Protein AF-A0A0P1AUN7-F1 (afdb_monomer_lite)

Organism: Plasmopara halstedii (NCBI:txid4781)

Secondary structure (DSSP, 8-state):
---TT-----EEEEETT-EEEEE-SS-SSEEEEEPPTTEEEEE-SSTTT--SHHHH--EEGGG------EE--SGGG-EE-------HHHHHHHHHHHHHHHTSS---

Sequence (108 aa):
MSDPRRTVCKRIIAQEGDTVCVRTQLSSGVEFHKIPKGHVWLEGDNKYDSHDSRFYGPVPYALLQGRVLMRIWPINQLKWVEKEVAPQAFREIAARLLRLIGARTNAG

InterPro domains:
  IPR000223 Peptidase S26A, signal peptidase I [PR00727] (8-20)
  IPR000223 Peptidase S26A, signal peptidase I [PR00727] (35-54)
  IPR019533 Peptidase S26 [PF10502] (31-73)
  IPR019533 Peptidase S26 [cd06530] (3-68)
  IPR036286 LexA/Signal peptidase-like superfamily [SSF51306] (3-81)
  IPR052064 Mito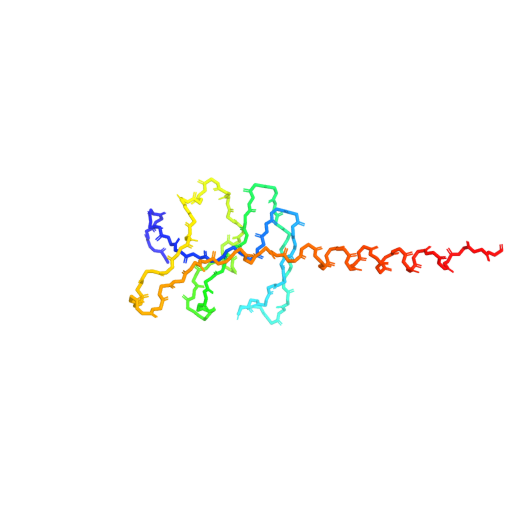chondrial Inner Membrane Protease Subunit 1 [PTHR12383] (2-85)

Radius of gyration: 18.59 Å; chains: 1; bounding box: 36×57×49 Å

pLDDT: mean 80.62, std 16.67, range [41.84, 97.75]

Structure (mmCIF, N/CA/C/O backbone):
data_AF-A0A0P1AUN7-F1
#
_entry.id   AF-A0A0P1AUN7-F1
#
loop_
_atom_site.group_PDB
_atom_site.id
_atom_site.type_symbol
_atom_site.label_atom_id
_atom_site.label_alt_id
_atom_site.label_comp_id
_atom_site.label_asym_id
_atom_site.label_entity_id
_atom_site.label_seq_id
_atom_site.pdbx_PDB_ins_code
_atom_site.Cartn_x
_atom_site.Cartn_y
_atom_site.Cartn_z
_atom_site.occupancy
_atom_site.B_iso_or_equiv
_atom_site.auth_seq_id
_atom_site.auth_comp_id
_atom_site.auth_asym_id
_atom_site.auth_atom_id
_atom_site.pdbx_PDB_model_num
ATOM 1 N N . MET A 1 1 ? 0.339 -17.958 -2.777 1.00 54.44 1 MET A N 1
ATOM 2 C CA . MET A 1 1 ? -1.019 -17.514 -2.387 1.00 54.44 1 MET A CA 1
ATOM 3 C C . MET A 1 1 ? -2.013 -18.376 -3.151 1.00 54.44 1 MET A C 1
ATOM 5 O O . MET A 1 1 ? -1.926 -18.397 -4.367 1.00 54.44 1 MET A O 1
ATOM 9 N N . SER A 1 2 ? -2.842 -19.172 -2.470 1.00 70.56 2 SER A N 1
ATOM 10 C CA . SER A 1 2 ? -3.634 -20.257 -3.085 1.00 70.56 2 SER A CA 1
ATOM 11 C C . SER A 1 2 ? -5.142 -19.978 -3.202 1.00 70.56 2 SER A C 1
ATOM 13 O O . SER A 1 2 ? -5.814 -20.704 -3.924 1.00 70.56 2 SER A O 1
ATOM 15 N N . ASP A 1 3 ? -5.672 -18.926 -2.558 1.00 84.06 3 ASP A N 1
ATOM 16 C CA . ASP A 1 3 ? -7.082 -18.513 -2.687 1.00 84.06 3 ASP A CA 1
ATOM 17 C C . ASP A 1 3 ? -7.194 -17.036 -3.115 1.00 84.06 3 ASP A C 1
ATOM 19 O O . ASP A 1 3 ? -6.830 -16.149 -2.332 1.00 84.06 3 ASP A O 1
ATOM 23 N N . PRO A 1 4 ? -7.700 -16.746 -4.329 1.00 82.56 4 PRO A N 1
ATOM 24 C CA . PRO A 1 4 ? -7.850 -15.382 -4.837 1.00 82.56 4 PRO A CA 1
ATOM 25 C C . PRO A 1 4 ? -8.983 -14.590 -4.167 1.00 82.56 4 PRO A C 1
ATOM 27 O O . PRO A 1 4 ? -9.065 -13.380 -4.355 1.00 82.56 4 PRO A O 1
ATOM 30 N N . ARG A 1 5 ? -9.863 -15.234 -3.388 1.00 88.19 5 ARG A N 1
ATOM 31 C CA . ARG A 1 5 ? -10.992 -14.566 -2.713 1.00 88.19 5 ARG A CA 1
ATOM 32 C C . ARG A 1 5 ? -10.641 -14.052 -1.321 1.00 88.19 5 ARG A C 1
ATOM 34 O O . ARG A 1 5 ? -11.473 -13.429 -0.665 1.00 88.19 5 ARG A O 1
ATOM 41 N N . ARG A 1 6 ? -9.426 -14.322 -0.842 1.00 88.75 6 ARG A N 1
ATOM 42 C CA . ARG A 1 6 ? -8.990 -13.906 0.489 1.00 88.75 6 ARG A CA 1
ATOM 43 C C . ARG A 1 6 ? -8.694 -12.407 0.523 1.00 88.75 6 ARG A C 1
ATOM 45 O O . ARG A 1 6 ? -7.853 -11.916 -0.223 1.00 88.75 6 ARG A O 1
ATOM 52 N N . THR A 1 7 ? -9.301 -11.706 1.476 1.00 90.81 7 THR A N 1
ATOM 53 C CA . THR A 1 7 ? -8.949 -10.316 1.783 1.00 90.81 7 THR A CA 1
ATOM 54 C C . THR A 1 7 ? -7.629 -10.247 2.548 1.00 90.81 7 THR A C 1
ATOM 56 O O . THR A 1 7 ? -7.379 -11.021 3.476 1.00 90.81 7 THR A O 1
ATOM 59 N N . VAL A 1 8 ? -6.787 -9.283 2.181 1.00 92.44 8 VAL A N 1
ATOM 60 C CA . VAL A 1 8 ? -5.539 -8.958 2.878 1.00 92.44 8 VAL A CA 1
ATOM 61 C C . 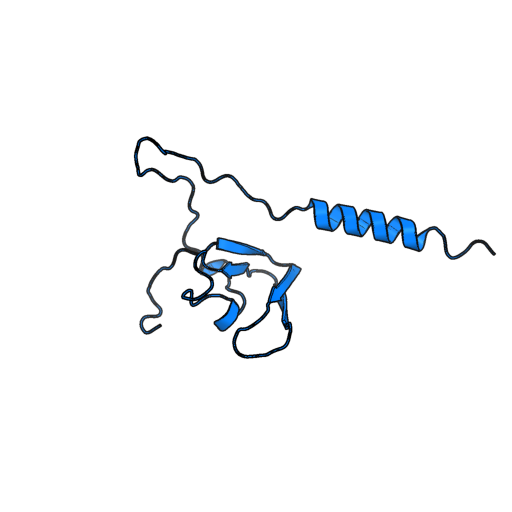VAL A 1 8 ? -5.549 -7.497 3.316 1.00 92.44 8 VAL A C 1
ATOM 63 O O . VAL A 1 8 ? -6.136 -6.646 2.653 1.00 92.44 8 VAL A O 1
ATOM 66 N N . CYS A 1 9 ? -4.875 -7.194 4.425 1.00 92.50 9 CYS A N 1
ATOM 67 C CA . CYS A 1 9 ? -4.645 -5.822 4.867 1.00 92.50 9 CYS A CA 1
ATOM 68 C C . CYS A 1 9 ? -3.199 -5.434 4.545 1.00 92.50 9 CYS A C 1
ATOM 70 O O . CYS A 1 9 ? -2.266 -6.108 4.985 1.00 92.50 9 CYS A O 1
ATOM 72 N N . LYS A 1 10 ? -3.016 -4.370 3.760 1.00 93.44 10 LYS A N 1
ATOM 73 C CA . LYS A 1 10 ? -1.714 -3.833 3.335 1.00 93.44 10 LYS A CA 1
ATOM 74 C C . LYS A 1 10 ? -1.747 -2.306 3.408 1.00 93.44 10 LYS A C 1
ATOM 76 O O . LYS A 1 10 ? -2.824 -1.708 3.435 1.00 93.44 10 LYS A O 1
ATOM 81 N N . ARG A 1 11 ? -0.577 -1.672 3.427 1.00 92.69 11 ARG A N 1
ATOM 82 C CA . ARG A 1 11 ? -0.433 -0.214 3.440 1.00 92.69 11 ARG A CA 1
ATOM 83 C C . ARG A 1 11 ? -0.349 0.316 2.015 1.00 92.69 11 ARG A C 1
ATOM 85 O O . ARG A 1 11 ? 0.407 -0.223 1.214 1.00 92.69 11 ARG A O 1
ATOM 92 N N . ILE A 1 12 ? -1.087 1.384 1.713 1.00 92.94 12 ILE A N 1
ATOM 93 C CA . ILE A 1 12 ? -0.897 2.145 0.471 1.00 92.94 12 ILE A CA 1
ATOM 94 C C . ILE A 1 12 ? 0.396 2.946 0.603 1.00 92.94 12 ILE A C 1
ATOM 96 O O . ILE A 1 12 ? 0.509 3.778 1.498 1.00 92.94 12 ILE A O 1
ATOM 100 N N . ILE A 1 13 ? 1.349 2.684 -0.285 1.00 93.06 13 ILE A N 1
ATOM 101 C CA . ILE A 1 13 ? 2.645 3.372 -0.340 1.00 93.06 13 ILE A CA 1
ATOM 102 C C . ILE A 1 13 ? 2.633 4.474 -1.400 1.00 93.06 13 ILE A C 1
ATOM 104 O O . ILE A 1 13 ? 3.231 5.526 -1.197 1.00 93.06 13 ILE A O 1
ATOM 108 N N . ALA A 1 14 ? 1.941 4.245 -2.518 1.00 93.88 14 ALA A N 1
ATOM 109 C CA . ALA A 1 14 ? 1.852 5.191 -3.625 1.00 93.88 14 ALA A CA 1
ATOM 110 C C . ALA A 1 14 ? 0.516 5.076 -4.363 1.00 93.88 14 ALA A C 1
ATOM 112 O O . ALA A 1 14 ? -0.147 4.033 -4.322 1.00 93.88 14 ALA A O 1
ATOM 113 N N . GLN A 1 15 ? 0.130 6.155 -5.036 1.00 95.31 15 GLN A N 1
ATOM 114 C CA . GLN A 1 15 ? -1.131 6.283 -5.763 1.00 95.31 15 GLN A CA 1
ATOM 115 C C . GLN A 1 15 ? -0.879 6.668 -7.219 1.00 95.31 15 GLN A C 1
ATOM 117 O O . GLN A 1 15 ? 0.258 6.878 -7.636 1.00 95.31 15 GLN A O 1
ATOM 122 N N . GLU A 1 16 ? -1.947 6.731 -8.011 1.00 95.25 16 GLU A N 1
ATOM 123 C CA . GLU A 1 16 ? -1.880 7.121 -9.418 1.00 95.25 16 GLU A CA 1
ATOM 124 C C . GLU A 1 16 ? -0.975 8.336 -9.690 1.00 95.25 16 GLU A C 1
ATOM 126 O O . GLU A 1 16 ? -1.043 9.375 -9.034 1.00 95.25 16 GLU A O 1
ATOM 131 N N . GLY A 1 17 ? -0.113 8.202 -10.698 1.00 92.50 17 GLY A N 1
ATOM 132 C CA . GLY A 1 17 ? 0.834 9.242 -11.096 1.00 92.50 17 GLY A CA 1
ATOM 133 C C . GLY A 1 17 ? 2.120 9.298 -10.269 1.00 92.50 17 GLY A C 1
ATOM 134 O O . GLY A 1 17 ? 3.083 9.911 -10.733 1.00 92.50 17 GLY A O 1
ATOM 135 N N . ASP A 1 18 ? 2.181 8.640 -9.112 1.00 93.44 18 ASP A N 1
ATOM 136 C CA . ASP A 1 18 ? 3.427 8.490 -8.364 1.00 93.44 18 ASP A CA 1
ATOM 137 C C . ASP A 1 18 ? 4.367 7.483 -9.047 1.00 93.44 18 ASP A C 1
ATOM 139 O O . ASP A 1 18 ? 3.989 6.721 -9.944 1.00 93.44 18 ASP A O 1
ATOM 143 N N . THR A 1 19 ? 5.631 7.481 -8.623 1.00 92.75 19 THR A N 1
ATOM 144 C CA . THR A 1 19 ? 6.626 6.480 -9.021 1.00 92.75 19 THR A CA 1
ATOM 145 C C . THR A 1 19 ? 7.269 5.901 -7.775 1.00 92.75 19 THR A C 1
ATOM 147 O O . THR A 1 19 ? 7.774 6.646 -6.937 1.00 92.75 19 THR A O 1
ATOM 150 N N . VAL A 1 20 ? 7.255 4.576 -7.657 1.00 91.69 20 VAL A N 1
ATOM 151 C CA . VAL A 1 20 ? 7.911 3.857 -6.563 1.00 91.69 20 VAL A CA 1
ATOM 152 C C . V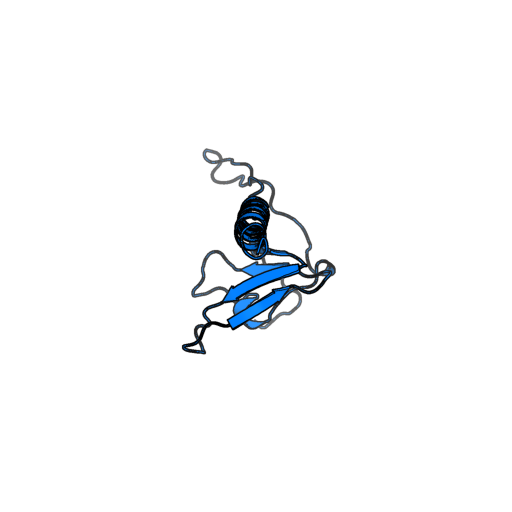AL A 1 20 ? 9.226 3.268 -7.033 1.00 91.69 20 VAL A C 1
ATOM 154 O O . VAL A 1 20 ? 9.342 2.782 -8.155 1.00 91.69 20 VAL A O 1
ATOM 157 N N . CYS A 1 21 ? 10.213 3.327 -6.151 1.00 90.62 21 CYS A N 1
ATOM 158 C CA . CYS A 1 21 ? 11.521 2.721 -6.320 1.00 90.62 21 CYS A CA 1
ATOM 159 C C . CYS A 1 21 ? 11.545 1.434 -5.494 1.00 90.62 21 CYS A C 1
ATOM 161 O O . CYS A 1 21 ? 11.383 1.477 -4.273 1.00 90.62 21 CYS A O 1
ATOM 163 N N . VAL A 1 22 ? 11.711 0.296 -6.158 1.00 86.81 22 VAL A N 1
ATOM 164 C CA . VAL A 1 22 ? 11.648 -1.032 -5.556 1.00 86.81 22 VAL A CA 1
ATOM 165 C C . VAL A 1 22 ? 12.992 -1.708 -5.746 1.00 86.81 22 VAL A C 1
ATOM 167 O O . VAL A 1 22 ? 13.489 -1.861 -6.857 1.00 86.81 22 VAL A O 1
ATOM 170 N N . ARG A 1 23 ? 13.585 -2.151 -4.641 1.00 78.69 23 ARG A N 1
ATOM 171 C CA . ARG A 1 23 ? 14.698 -3.097 -4.680 1.00 78.69 23 ARG A CA 1
ATOM 172 C C . ARG A 1 23 ? 14.096 -4.485 -4.532 1.00 78.69 23 ARG A C 1
ATOM 174 O O . ARG A 1 23 ? 13.664 -4.844 -3.434 1.00 78.69 23 ARG A O 1
ATOM 181 N N . THR A 1 24 ? 13.979 -5.217 -5.633 1.00 66.19 24 THR A N 1
ATOM 182 C CA . THR A 1 24 ? 13.431 -6.574 -5.574 1.00 66.19 24 THR A CA 1
ATOM 183 C C . THR A 1 24 ? 14.450 -7.496 -4.895 1.00 66.19 24 THR A C 1
ATOM 185 O O . THR A 1 24 ? 15.647 -7.219 -4.885 1.00 66.19 24 THR A O 1
ATOM 188 N N . GLN A 1 25 ? 13.987 -8.584 -4.280 1.00 65.38 25 GLN A N 1
ATOM 189 C CA . GLN A 1 25 ? 14.901 -9.604 -3.748 1.00 65.38 25 GLN A CA 1
ATOM 190 C C . GLN A 1 25 ? 15.440 -10.533 -4.849 1.00 65.38 25 GLN A C 1
ATOM 192 O O . GLN A 1 25 ? 16.376 -11.285 -4.597 1.00 65.38 25 GLN A O 1
ATOM 197 N N . LEU A 1 26 ? 14.846 -10.497 -6.049 1.00 63.50 26 LEU A N 1
ATOM 198 C CA . LEU A 1 26 ? 15.204 -11.361 -7.177 1.00 63.50 26 LEU A CA 1
ATOM 199 C C . LEU A 1 26 ? 16.239 -10.725 -8.113 1.00 63.50 26 LEU A C 1
ATOM 201 O O . LEU A 1 26 ? 16.996 -11.445 -8.759 1.00 63.50 26 LEU A O 1
ATOM 205 N N . SER A 1 27 ? 16.278 -9.397 -8.198 1.00 62.19 27 SER A N 1
ATOM 206 C CA . SER A 1 27 ? 17.219 -8.643 -9.018 1.00 62.19 27 SER A CA 1
ATOM 207 C C . SER A 1 27 ? 18.149 -7.834 -8.113 1.00 62.19 27 SER A C 1
ATOM 209 O O . SER A 1 27 ? 17.724 -7.172 -7.172 1.00 62.19 27 SER A O 1
ATOM 211 N N . SER A 1 28 ? 19.454 -7.855 -8.393 1.00 68.12 28 SER A N 1
ATOM 212 C CA . SER A 1 28 ? 20.432 -6.985 -7.716 1.00 68.12 28 SER A CA 1
ATOM 213 C C . SER A 1 28 ? 20.241 -5.494 -8.056 1.00 68.12 28 SER A C 1
ATOM 215 O O . SER A 1 28 ? 20.911 -4.632 -7.480 1.00 68.12 28 SER A O 1
ATOM 217 N N . GLY A 1 29 ? 19.325 -5.190 -8.981 1.00 76.25 29 GLY A N 1
ATOM 218 C CA . GLY A 1 29 ? 18.995 -3.858 -9.462 1.00 76.25 29 GLY A CA 1
ATOM 219 C C . GLY A 1 29 ? 17.877 -3.158 -8.687 1.00 76.25 29 GLY A C 1
ATOM 220 O O . GLY A 1 29 ? 17.235 -3.700 -7.789 1.00 76.25 29 GLY A O 1
ATOM 221 N N . VAL A 1 30 ? 17.673 -1.896 -9.052 1.00 82.50 30 VAL A N 1
ATOM 222 C CA . VAL A 1 30 ? 16.560 -1.065 -8.596 1.00 82.50 30 VAL A CA 1
ATOM 223 C C . VAL A 1 30 ? 15.573 -0.938 -9.749 1.00 82.50 30 VAL A C 1
ATOM 225 O O . VAL A 1 30 ? 15.963 -0.564 -10.853 1.00 82.50 30 VAL A O 1
ATOM 228 N N . GLU A 1 31 ? 14.305 -1.224 -9.485 1.00 86.44 31 GLU A N 1
ATOM 229 C CA . GLU A 1 31 ? 13.212 -1.111 -10.445 1.00 86.44 31 GLU A CA 1
ATOM 230 C C . GLU A 1 31 ? 12.318 0.075 -10.086 1.00 86.44 31 GLU A C 1
ATOM 232 O O . GLU A 1 31 ? 12.066 0.363 -8.915 1.00 86.44 31 GLU A O 1
ATOM 237 N N . PHE A 1 32 ? 11.838 0.787 -11.103 1.00 90.69 32 PHE A N 1
ATOM 238 C CA . PHE A 1 32 ? 10.940 1.923 -10.929 1.00 90.69 32 PHE A CA 1
ATOM 239 C C . PHE A 1 32 ? 9.574 1.593 -11.521 1.00 90.69 32 PHE A C 1
ATOM 241 O O . PHE A 1 32 ? 9.467 1.308 -12.713 1.00 90.69 32 PHE A O 1
ATOM 248 N N . HIS A 1 33 ? 8.520 1.689 -10.710 1.00 92.19 33 HIS A N 1
ATOM 249 C CA . HIS A 1 33 ? 7.147 1.490 -11.170 1.00 92.19 33 HIS A CA 1
ATOM 250 C C . HIS A 1 33 ? 6.371 2.797 -11.105 1.00 92.19 33 HIS A C 1
ATOM 252 O O . HIS A 1 33 ? 6.155 3.357 -10.030 1.00 92.19 33 HIS A O 1
ATOM 258 N N . LYS A 1 34 ? 5.904 3.263 -12.264 1.00 95.19 34 LYS A N 1
ATOM 259 C CA . LYS A 1 34 ? 4.925 4.347 -12.345 1.00 95.19 34 LYS A CA 1
ATOM 260 C C . LYS A 1 34 ? 3.531 3.786 -12.092 1.00 95.19 34 LYS A C 1
ATOM 262 O O . LYS A 1 34 ? 3.126 2.833 -12.755 1.00 95.19 34 LYS A O 1
ATOM 267 N N . ILE A 1 35 ? 2.788 4.384 -11.166 1.00 96.50 35 ILE A N 1
ATOM 268 C CA . ILE A 1 35 ? 1.464 3.884 -10.795 1.00 96.50 35 ILE A CA 1
ATOM 269 C C . ILE A 1 35 ? 0.427 4.388 -11.806 1.00 96.50 35 ILE A C 1
ATOM 271 O O . ILE A 1 35 ? 0.279 5.605 -11.979 1.00 96.50 35 ILE A O 1
ATOM 275 N N . PRO A 1 36 ? -0.285 3.486 -12.503 1.00 97.75 36 PRO A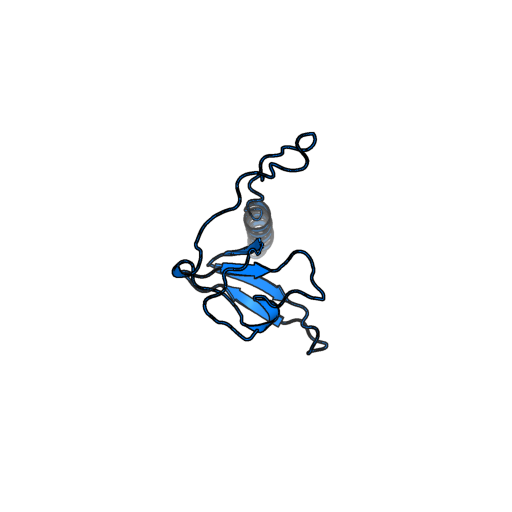 N 1
ATOM 276 C CA . PRO A 1 36 ? -1.268 3.888 -13.495 1.00 97.75 36 PRO A CA 1
ATOM 277 C C . PRO A 1 36 ? -2.486 4.541 -12.839 1.00 97.75 36 PRO A C 1
ATOM 279 O O . PRO A 1 36 ? -2.759 4.365 -11.649 1.00 97.75 36 PRO A O 1
ATOM 282 N N . LYS A 1 37 ? -3.244 5.291 -13.646 1.00 96.94 37 LYS A N 1
ATOM 283 C CA . LYS A 1 37 ? -4.526 5.859 -13.222 1.00 96.94 37 LYS A CA 1
ATOM 284 C C . LYS A 1 37 ? -5.424 4.752 -12.670 1.00 96.94 37 LYS A C 1
ATOM 286 O O . LYS A 1 37 ? -5.474 3.649 -13.218 1.00 96.94 37 LYS A O 1
ATOM 291 N N . GLY A 1 38 ? -6.126 5.037 -11.582 1.00 96.62 38 GLY A N 1
ATOM 292 C CA . GLY A 1 38 ? -7.049 4.079 -10.987 1.00 96.62 38 GLY A CA 1
ATOM 293 C C . GLY A 1 38 ? -6.396 2.945 -10.177 1.00 96.62 38 GLY A C 1
ATOM 294 O O . GLY A 1 38 ? -7.096 1.991 -9.837 1.00 96.62 38 GLY A O 1
ATOM 295 N N . HIS A 1 39 ? -5.091 3.016 -9.886 1.00 97.62 39 HIS A N 1
ATOM 296 C CA . HIS A 1 39 ? -4.352 1.980 -9.154 1.00 97.62 39 HIS A CA 1
ATOM 297 C C . HIS A 1 39 ? -3.59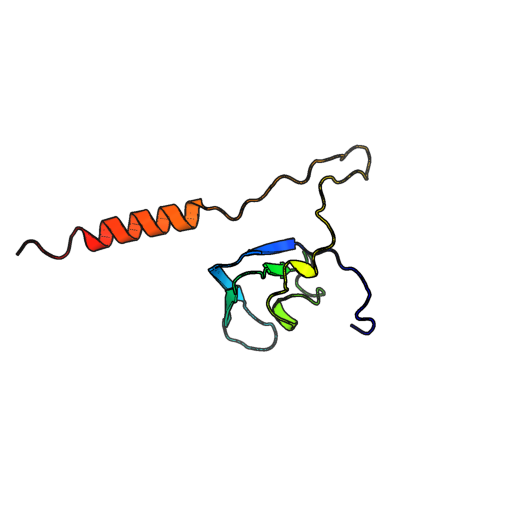0 2.528 -7.941 1.00 97.62 39 HIS A C 1
ATOM 299 O O . HIS A 1 39 ? -3.337 3.728 -7.821 1.00 97.62 39 HIS A O 1
ATOM 305 N N . VAL A 1 40 ? -3.186 1.611 -7.062 1.00 96.50 40 VAL A N 1
ATOM 306 C CA . VAL A 1 40 ? -2.339 1.852 -5.888 1.00 96.50 40 VAL A CA 1
ATOM 307 C C . VAL A 1 40 ? -1.186 0.867 -5.821 1.00 96.50 40 VAL A C 1
ATOM 309 O O . VAL A 1 40 ? -1.298 -0.273 -6.266 1.00 96.50 40 VAL A O 1
ATOM 312 N N . TRP A 1 41 ? -0.092 1.287 -5.194 1.00 96.25 41 TRP A N 1
ATOM 313 C CA . TRP A 1 41 ? 0.962 0.387 -4.744 1.00 96.25 41 TRP A CA 1
ATOM 314 C C . TRP A 1 41 ? 0.759 0.046 -3.271 1.00 96.25 41 TRP A C 1
ATOM 316 O O . TRP A 1 41 ? 0.692 0.938 -2.422 1.00 96.25 41 TRP A O 1
ATOM 326 N N . LEU A 1 42 ? 0.657 -1.245 -2.973 1.00 94.69 42 LEU A N 1
ATOM 327 C CA . LEU A 1 42 ? 0.446 -1.795 -1.637 1.00 94.69 42 LEU A CA 1
ATOM 328 C C . LEU A 1 42 ? 1.669 -2.582 -1.163 1.00 94.69 42 LEU A C 1
ATOM 330 O O . LEU A 1 42 ? 2.101 -3.493 -1.870 1.00 94.69 42 LEU A O 1
ATOM 334 N N . GLU A 1 43 ? 2.146 -2.321 0.053 1.00 93.44 43 GLU A N 1
ATOM 335 C CA . GLU A 1 43 ? 3.168 -3.139 0.722 1.00 93.44 43 GLU A CA 1
ATOM 336 C C . GLU A 1 43 ? 2.725 -3.534 2.133 1.00 93.44 43 GLU A C 1
ATOM 338 O O . GLU A 1 43 ? 1.969 -2.823 2.799 1.00 93.44 43 GLU A O 1
ATOM 343 N N . GLY A 1 44 ? 3.152 -4.712 2.581 1.00 91.56 44 GLY A N 1
ATOM 344 C CA . GLY A 1 44 ? 2.965 -5.138 3.966 1.00 91.56 44 GLY A CA 1
ATOM 345 C C . GLY A 1 44 ? 4.074 -4.613 4.875 1.00 91.56 44 GLY A C 1
ATOM 346 O O . GLY A 1 44 ? 5.211 -4.441 4.445 1.00 91.56 44 GLY A O 1
ATOM 347 N N . ASP A 1 45 ? 3.758 -4.429 6.157 1.00 86.06 45 ASP A N 1
ATOM 348 C CA . ASP A 1 45 ? 4.726 -3.922 7.138 1.00 86.06 45 ASP A CA 1
ATOM 349 C C . ASP A 1 45 ? 5.870 -4.934 7.409 1.00 86.06 45 ASP A C 1
ATOM 351 O O . ASP A 1 45 ? 6.996 -4.535 7.706 1.00 86.06 45 ASP A O 1
ATOM 355 N N . ASN A 1 46 ? 5.630 -6.245 7.231 1.00 87.69 46 ASN A N 1
ATOM 356 C CA . ASN A 1 46 ? 6.687 -7.265 7.238 1.00 87.69 46 ASN A CA 1
ATOM 357 C C . ASN A 1 46 ? 7.253 -7.477 5.826 1.00 87.69 46 ASN A C 1
ATOM 359 O O . ASN A 1 46 ? 6.775 -8.318 5.061 1.00 87.69 46 ASN A O 1
ATOM 363 N N . LYS A 1 47 ? 8.294 -6.716 5.482 1.00 81.31 47 LYS A N 1
ATOM 364 C CA . LYS A 1 47 ? 8.864 -6.695 4.128 1.00 81.31 47 LYS A CA 1
ATOM 365 C C . LYS A 1 47 ? 9.372 -8.053 3.637 1.00 81.31 47 LYS A C 1
ATOM 367 O O . LYS A 1 47 ? 9.331 -8.273 2.429 1.00 81.31 47 LYS A O 1
ATOM 372 N N . TYR A 1 48 ? 9.836 -8.930 4.524 1.00 79.62 48 TYR A N 1
ATOM 373 C CA . TYR A 1 48 ? 10.470 -10.199 4.145 1.00 79.62 48 TYR A CA 1
ATOM 374 C C . TYR A 1 48 ? 9.479 -11.341 3.904 1.00 79.62 48 TYR A C 1
ATOM 376 O O . TYR A 1 48 ? 9.811 -12.278 3.193 1.00 79.62 48 TYR A O 1
ATOM 384 N N . ASP A 1 49 ? 8.270 -11.244 4.455 1.00 83.00 49 ASP A N 1
ATOM 385 C CA . ASP A 1 49 ? 7.256 -12.311 4.392 1.00 83.00 49 ASP A CA 1
ATOM 386 C C . ASP A 1 49 ? 5.959 -11.853 3.698 1.00 83.00 49 ASP A C 1
ATOM 388 O O . ASP A 1 49 ? 4.993 -12.591 3.506 1.00 83.00 49 ASP A O 1
ATOM 392 N N . SER A 1 50 ? 5.900 -10.582 3.309 1.00 83.69 50 SER A N 1
ATOM 393 C CA . SER A 1 50 ? 4.726 -10.031 2.653 1.00 83.69 50 SER A CA 1
ATOM 394 C C . SER A 1 50 ? 4.763 -10.300 1.153 1.00 83.69 50 SER A C 1
ATOM 396 O O . SER A 1 50 ? 5.558 -9.707 0.429 1.00 83.69 50 SER A O 1
ATOM 398 N N . HIS A 1 51 ? 3.826 -11.119 0.678 1.00 89.19 51 HIS A N 1
ATOM 399 C CA . HIS A 1 51 ? 3.444 -11.145 -0.731 1.00 89.19 51 HIS A CA 1
ATOM 400 C C . HIS A 1 51 ? 2.548 -9.932 -1.028 1.00 89.19 51 HIS A C 1
ATOM 402 O O . HIS A 1 51 ? 1.437 -9.829 -0.493 1.00 89.19 51 HIS A O 1
ATOM 408 N N . ASP A 1 52 ? 3.068 -8.977 -1.795 1.00 93.06 52 ASP A N 1
ATOM 409 C CA . ASP A 1 52 ? 2.420 -7.699 -2.094 1.00 93.06 52 ASP A CA 1
ATOM 410 C C . ASP A 1 52 ? 2.826 -7.133 -3.475 1.00 93.06 52 ASP A C 1
ATOM 412 O O . ASP A 1 52 ? 3.280 -7.885 -4.339 1.00 93.06 52 ASP A O 1
ATOM 416 N N . SER A 1 53 ? 2.652 -5.827 -3.712 1.00 94.31 53 SER A N 1
ATOM 417 C CA . SER A 1 53 ? 2.848 -5.210 -5.039 1.00 94.31 53 SER A CA 1
ATOM 418 C C . SER A 1 53 ? 4.270 -5.359 -5.570 1.00 94.31 53 SER A C 1
ATOM 420 O O . SER A 1 53 ? 4.474 -5.332 -6.777 1.00 94.31 53 SER A O 1
ATOM 422 N N . ARG A 1 54 ? 5.250 -5.625 -4.698 1.00 90.75 54 ARG A N 1
ATOM 423 C CA . ARG A 1 54 ? 6.623 -5.963 -5.102 1.00 90.75 54 ARG A CA 1
ATOM 424 C C . ARG A 1 54 ? 6.710 -7.263 -5.912 1.00 90.75 54 ARG A C 1
ATOM 426 O O . ARG A 1 54 ? 7.717 -7.488 -6.570 1.00 90.75 54 ARG A O 1
ATOM 433 N N . PHE A 1 55 ? 5.675 -8.104 -5.862 1.00 89.25 55 PHE A N 1
ATOM 434 C CA . PHE A 1 55 ? 5.571 -9.355 -6.614 1.00 89.25 55 PHE A CA 1
ATOM 435 C C . PHE A 1 55 ? 4.533 -9.285 -7.738 1.00 89.25 55 PHE A C 1
ATOM 437 O O . PHE A 1 55 ? 4.794 -9.784 -8.827 1.00 89.25 55 PHE A O 1
ATOM 444 N N . TYR A 1 56 ? 3.360 -8.694 -7.486 1.00 90.69 56 TYR A N 1
ATOM 445 C CA . TYR A 1 56 ? 2.245 -8.687 -8.448 1.00 90.69 56 TYR A CA 1
ATOM 446 C C . TYR A 1 56 ? 1.963 -7.318 -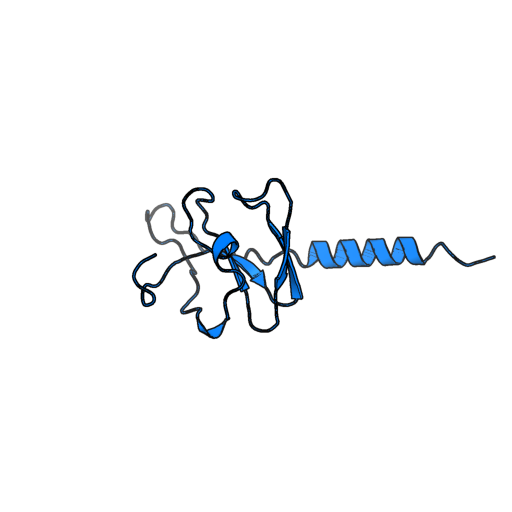9.094 1.00 90.69 56 TYR A C 1
ATOM 448 O O . TYR A 1 56 ? 1.070 -7.208 -9.930 1.00 90.69 56 TYR A O 1
ATOM 456 N N . GLY A 1 57 ? 2.711 -6.275 -8.732 1.00 94.06 57 GLY A N 1
ATOM 457 C CA . GLY A 1 57 ? 2.565 -4.927 -9.278 1.00 94.06 57 GLY A CA 1
ATOM 458 C C . GLY A 1 57 ? 1.412 -4.103 -8.680 1.00 94.06 57 GLY A C 1
ATOM 459 O O . GLY A 1 57 ? 0.858 -4.453 -7.636 1.00 94.06 57 GLY A O 1
ATOM 460 N N . PRO A 1 58 ? 1.058 -2.968 -9.314 1.00 96.44 58 PRO A N 1
ATOM 461 C CA . PRO A 1 58 ? -0.008 -2.081 -8.847 1.00 96.44 58 PRO A CA 1
ATOM 462 C C . PRO A 1 58 ? -1.388 -2.756 -8.839 1.00 96.44 58 PRO A C 1
ATOM 464 O O . PRO A 1 58 ? -1.711 -3.548 -9.720 1.00 96.44 58 PRO A O 1
ATOM 467 N N . VAL A 1 59 ? -2.242 -2.372 -7.889 1.00 96.25 59 VAL A N 1
ATOM 468 C CA . VAL A 1 59 ? -3.577 -2.957 -7.675 1.00 96.25 59 VAL A CA 1
ATOM 469 C C . VAL A 1 59 ? -4.675 -1.941 -8.007 1.00 96.25 59 VAL A C 1
ATOM 471 O O . VAL A 1 59 ? -4.583 -0.801 -7.549 1.00 96.25 59 VAL A O 1
ATOM 474 N N . PRO A 1 60 ? -5.733 -2.313 -8.752 1.00 97.19 60 PRO A N 1
ATOM 475 C CA . PRO A 1 60 ? -6.868 -1.427 -9.016 1.00 97.19 60 PRO A CA 1
ATOM 476 C C . PRO A 1 60 ? -7.578 -0.964 -7.734 1.00 97.19 60 PRO A C 1
ATOM 478 O O . PRO A 1 60 ? -7.835 -1.777 -6.843 1.00 97.19 60 PRO A O 1
ATOM 481 N N . TYR A 1 61 ? -8.013 0.303 -7.672 1.00 96.06 61 TYR A N 1
ATOM 482 C CA . TYR A 1 61 ? -8.820 0.816 -6.548 1.00 96.06 61 TYR A CA 1
ATOM 483 C C . TYR A 1 61 ? -10.093 -0.004 -6.308 1.00 96.06 61 TYR A C 1
ATOM 485 O O . TYR A 1 61 ? -10.527 -0.134 -5.169 1.00 96.06 61 TYR A O 1
ATOM 493 N N . ALA A 1 62 ? -10.669 -0.584 -7.366 1.00 95.88 62 ALA A N 1
ATOM 494 C CA . ALA A 1 62 ? -11.884 -1.394 -7.295 1.00 95.88 62 ALA A CA 1
ATOM 495 C C . ALA A 1 62 ? -11.741 -2.657 -6.421 1.00 95.88 62 ALA A C 1
ATOM 497 O O . ALA A 1 62 ? -12.748 -3.217 -6.000 1.00 95.88 62 ALA A O 1
ATOM 498 N N . LEU A 1 63 ? -10.511 -3.102 -6.136 1.00 95.06 63 LEU A N 1
ATOM 499 C CA . LEU A 1 63 ? -10.250 -4.238 -5.246 1.00 95.06 63 LEU A CA 1
ATOM 500 C C . LEU A 1 63 ? -10.086 -3.826 -3.774 1.00 95.06 63 LEU A C 1
ATOM 502 O O . LEU A 1 63 ? -9.986 -4.690 -2.902 1.00 95.06 63 LEU A O 1
ATOM 506 N N . LEU A 1 64 ? -10.062 -2.524 -3.467 1.00 93.75 64 LEU A N 1
ATOM 507 C CA . LEU A 1 64 ? -9.993 -2.045 -2.090 1.00 93.75 64 LEU A CA 1
ATOM 508 C C . LEU A 1 64 ? -11.372 -2.144 -1.432 1.00 93.75 64 LEU A C 1
ATOM 510 O O . LEU A 1 64 ? -12.313 -1.461 -1.822 1.00 93.75 64 LEU A O 1
ATOM 514 N N . GLN A 1 65 ? -11.473 -2.972 -0.394 1.00 94.06 65 GLN A N 1
ATOM 515 C CA . GLN A 1 65 ? -12.734 -3.205 0.320 1.00 94.06 65 GLN A CA 1
ATOM 516 C C . GLN A 1 65 ? -12.984 -2.221 1.468 1.00 94.06 65 GLN A C 1
ATOM 518 O O . GLN A 1 65 ? -14.120 -2.034 1.892 1.00 94.06 65 GLN A O 1
ATOM 523 N N . GLY A 1 66 ? -11.936 -1.596 2.005 1.00 90.00 66 GLY A N 1
ATOM 524 C CA . GLY A 1 66 ? -12.072 -0.695 3.141 1.00 90.00 66 GLY A CA 1
ATOM 525 C C . GLY A 1 66 ? -10.748 -0.098 3.589 1.00 90.00 66 GLY A C 1
ATOM 526 O O . GLY A 1 66 ? -9.677 -0.440 3.085 1.00 90.00 66 GLY A O 1
ATOM 527 N N . ARG A 1 67 ? -10.831 0.812 4.561 1.00 89.62 67 ARG A N 1
ATOM 528 C CA . ARG A 1 67 ? -9.681 1.500 5.144 1.00 89.62 67 ARG A CA 1
ATOM 529 C C . ARG A 1 67 ? -9.659 1.290 6.651 1.00 89.62 67 ARG A C 1
ATOM 531 O O . ARG A 1 67 ? -10.670 1.484 7.317 1.00 89.62 67 ARG A O 1
ATOM 538 N N . VAL A 1 68 ? -8.489 0.957 7.190 1.00 89.94 68 VAL A N 1
ATOM 539 C CA . VAL A 1 68 ? -8.284 0.893 8.641 1.00 89.94 68 VAL A CA 1
ATOM 540 C C . VAL A 1 68 ? -8.293 2.312 9.210 1.00 89.94 68 VAL A C 1
ATOM 542 O O . VAL A 1 68 ? -7.525 3.165 8.763 1.00 89.94 68 VAL A O 1
ATOM 545 N N . LEU A 1 69 ? -9.173 2.560 10.181 1.00 88.12 69 LEU A N 1
ATOM 546 C CA . LEU A 1 69 ? -9.357 3.875 10.805 1.00 88.12 69 LEU A CA 1
ATOM 547 C C . LEU A 1 69 ? -8.746 3.959 12.202 1.00 88.12 69 LEU A C 1
ATOM 549 O O . LEU A 1 69 ? -8.296 5.026 12.606 1.00 88.12 69 LEU A O 1
ATOM 553 N N . MET A 1 70 ? -8.734 2.856 12.951 1.00 90.56 70 MET A N 1
ATOM 554 C CA . MET A 1 70 ? -8.334 2.856 14.355 1.00 90.56 70 MET A CA 1
ATOM 555 C C . MET A 1 70 ? -7.825 1.482 14.784 1.00 90.56 70 MET A C 1
ATOM 557 O O . MET A 1 70 ? -8.349 0.452 14.359 1.00 90.56 70 MET A O 1
ATOM 561 N N . ARG A 1 71 ? -6.833 1.478 15.674 1.00 91.38 71 ARG A N 1
ATOM 562 C CA . ARG A 1 71 ? -6.453 0.310 16.467 1.00 91.38 71 ARG A CA 1
ATOM 563 C C . ARG A 1 71 ? -7.219 0.348 17.787 1.00 91.38 71 ARG A C 1
ATOM 565 O O . ARG A 1 71 ? -7.049 1.294 18.548 1.00 91.38 71 ARG A O 1
ATOM 572 N N . ILE A 1 72 ? -8.031 -0.677 18.050 1.00 93.88 72 ILE A N 1
ATOM 573 C CA . ILE A 1 72 ? -8.860 -0.783 19.268 1.00 93.88 72 ILE A CA 1
ATOM 574 C C . ILE A 1 72 ? -8.145 -1.560 20.383 1.00 93.88 72 ILE A C 1
ATOM 576 O O . ILE A 1 72 ? -8.334 -1.264 21.558 1.00 93.88 72 ILE A O 1
ATOM 580 N N . TRP A 1 73 ? -7.319 -2.547 20.022 1.00 92.94 73 TRP A N 1
ATOM 581 C CA . TRP A 1 73 ? -6.636 -3.427 20.972 1.00 92.94 73 TRP A CA 1
ATOM 582 C C . TRP A 1 73 ? -5.105 -3.261 20.915 1.00 92.94 73 TRP A C 1
ATOM 584 O O . TRP A 1 73 ? -4.564 -3.114 19.813 1.00 92.94 73 TRP A O 1
ATOM 594 N N . PRO A 1 74 ? -4.388 -3.341 22.053 1.00 94.19 74 PRO A N 1
ATOM 595 C CA . PRO A 1 74 ? -4.920 -3.412 23.421 1.00 94.19 74 PRO A CA 1
ATOM 596 C C . PRO A 1 74 ? -5.641 -2.114 23.821 1.00 94.19 74 PRO A C 1
ATOM 598 O O . PRO A 1 74 ? -5.308 -1.049 23.309 1.00 94.19 74 PRO A O 1
ATOM 601 N N . ILE A 1 75 ? -6.653 -2.209 24.698 1.00 92.50 75 ILE A N 1
ATOM 602 C CA . ILE A 1 75 ? -7.572 -1.089 25.016 1.00 92.50 75 ILE A CA 1
ATOM 603 C C . ILE A 1 75 ? -6.813 0.148 25.519 1.00 92.50 75 ILE A C 1
ATOM 605 O O . ILE A 1 75 ? -7.140 1.274 25.154 1.00 92.50 75 ILE A O 1
ATOM 609 N N . ASN A 1 76 ? -5.747 -0.053 26.298 1.00 94.44 76 ASN A N 1
ATOM 610 C CA . ASN A 1 76 ? -4.875 1.018 26.793 1.00 94.44 76 ASN A CA 1
ATOM 611 C C . ASN A 1 76 ? -4.000 1.675 25.705 1.00 94.44 76 ASN A C 1
ATOM 613 O O . ASN A 1 76 ? -3.267 2.614 25.996 1.00 94.44 76 ASN A O 1
ATOM 617 N N . GLN A 1 77 ? -4.053 1.186 24.467 1.00 91.31 77 GLN A N 1
ATOM 618 C CA . GLN A 1 77 ? -3.330 1.722 23.319 1.00 91.31 77 GLN A CA 1
ATOM 619 C C . GLN A 1 77 ? -4.260 2.062 22.142 1.00 91.31 77 GLN A C 1
ATOM 621 O O . GLN A 1 77 ? -3.814 2.060 20.980 1.00 91.31 77 GLN A O 1
ATOM 626 N N . LEU A 1 78 ? -5.538 2.336 22.436 1.00 92.12 78 LEU A N 1
ATOM 627 C CA . LEU A 1 78 ? -6.518 2.796 21.461 1.00 92.12 78 LEU A CA 1
ATOM 628 C C . LEU A 1 78 ? -5.977 4.029 20.725 1.00 92.12 78 LEU A C 1
ATOM 630 O O . LEU A 1 78 ? -5.661 5.046 21.339 1.00 92.12 78 LEU A O 1
ATOM 634 N N . LYS A 1 79 ? -5.814 3.913 19.404 1.00 92.44 79 LYS A N 1
ATOM 635 C CA . LYS A 1 79 ? -5.172 4.950 18.588 1.00 92.44 79 LYS A CA 1
ATOM 636 C C . LYS A 1 79 ? -5.811 5.043 17.208 1.00 92.44 79 LYS A C 1
ATOM 638 O O . LYS A 1 79 ? -5.920 4.037 16.504 1.00 92.44 79 LYS A O 1
ATOM 643 N N . TRP A 1 80 ? -6.161 6.258 16.794 1.00 90.06 80 TRP A N 1
ATOM 644 C CA . TRP A 1 80 ? -6.556 6.561 15.420 1.00 90.06 80 TRP A CA 1
ATOM 645 C C . TRP A 1 80 ? -5.393 6.343 14.450 1.00 90.06 80 TRP A C 1
ATOM 647 O O . TRP A 1 80 ? -4.257 6.739 14.709 1.00 90.06 80 TRP A O 1
ATOM 657 N N . VAL A 1 81 ? -5.676 5.717 13.311 1.00 84.31 81 VAL A N 1
ATOM 658 C CA . VAL A 1 81 ? -4.724 5.635 12.206 1.00 84.31 81 VAL A CA 1
ATOM 659 C C . VAL A 1 81 ? -4.711 6.995 11.526 1.00 84.31 81 VAL A C 1
ATOM 661 O O . VAL A 1 81 ? -5.602 7.339 10.745 1.00 84.31 81 VAL A O 1
ATOM 664 N N . GLU A 1 82 ? -3.699 7.784 11.860 1.00 75.56 82 GLU A N 1
ATOM 665 C CA . GLU A 1 82 ? -3.455 9.071 11.227 1.00 75.56 82 GLU A CA 1
ATOM 666 C C . GLU A 1 82 ? -3.277 8.887 9.711 1.00 75.56 82 GLU A C 1
ATOM 668 O O . GLU A 1 82 ? -2.767 7.875 9.220 1.00 75.56 82 GLU A O 1
ATOM 673 N N . LYS A 1 83 ? -3.753 9.867 8.938 1.00 61.56 83 LYS A N 1
ATOM 674 C CA . LYS A 1 83 ? -3.472 9.937 7.504 1.00 61.56 83 LYS A CA 1
ATOM 675 C C . LYS A 1 83 ? -1.988 10.289 7.360 1.00 61.56 83 LYS A C 1
ATOM 677 O O . LYS A 1 83 ? -1.639 11.462 7.381 1.00 61.56 83 LYS A O 1
ATOM 682 N N . GLU A 1 84 ? -1.124 9.302 7.158 1.00 60.56 84 GLU A N 1
ATOM 683 C CA . GLU A 1 84 ? 0.133 9.574 6.461 1.00 60.56 84 GLU A CA 1
ATOM 684 C C . GLU A 1 84 ? -0.222 9.800 4.991 1.00 60.56 84 GLU A C 1
ATOM 686 O O . GLU A 1 84 ? -0.349 8.876 4.190 1.00 60.56 84 GLU A O 1
ATOM 691 N N . VAL A 1 85 ? -0.521 11.053 4.657 1.00 52.28 85 VAL A N 1
ATOM 692 C CA . VAL A 1 85 ? -0.583 11.496 3.267 1.00 52.28 85 VAL A CA 1
ATOM 693 C C . VAL A 1 85 ? 0.856 11.460 2.766 1.00 52.28 85 VAL A C 1
ATOM 695 O O . VAL A 1 85 ? 1.712 12.115 3.361 1.00 52.28 85 VAL A O 1
ATOM 698 N N . ALA A 1 86 ? 1.131 10.693 1.704 1.00 50.69 86 ALA A N 1
ATOM 699 C CA . ALA A 1 86 ? 2.410 10.775 1.005 1.00 50.69 86 ALA A CA 1
ATOM 700 C C . ALA A 1 86 ? 2.722 12.264 0.777 1.00 50.69 86 ALA A C 1
ATOM 702 O O . ALA A 1 86 ? 1.859 12.979 0.258 1.00 50.69 86 ALA A O 1
ATOM 703 N N . PRO A 1 87 ? 3.878 12.770 1.239 1.00 48.88 87 PRO A N 1
ATOM 704 C CA . PRO A 1 87 ? 4.092 14.196 1.375 1.00 48.88 87 PRO A CA 1
ATOM 705 C C . PRO A 1 87 ? 4.013 14.848 -0.003 1.00 48.88 87 PRO A C 1
ATOM 707 O O . PRO A 1 87 ? 4.967 14.810 -0.782 1.00 48.88 87 PRO A O 1
ATOM 710 N N . GLN A 1 88 ? 2.901 15.535 -0.275 1.00 56.31 88 GLN A N 1
ATOM 711 C CA . GLN A 1 88 ? 2.820 16.549 -1.328 1.00 56.31 88 GLN A CA 1
ATOM 712 C C . GLN A 1 88 ? 4.032 17.506 -1.267 1.00 56.31 88 GLN A C 1
ATOM 714 O O . GLN A 1 88 ? 4.479 17.994 -2.302 1.00 56.31 88 GLN A O 1
ATOM 719 N N . ALA A 1 89 ? 4.653 17.656 -0.090 1.00 45.41 89 ALA A N 1
ATOM 720 C CA . ALA A 1 89 ? 5.894 18.384 0.143 1.00 45.41 89 ALA A CA 1
ATOM 721 C C . ALA A 1 89 ? 7.111 17.922 -0.695 1.00 45.41 89 ALA A C 1
ATOM 723 O O . ALA A 1 89 ? 7.881 18.785 -1.101 1.00 45.41 89 ALA A O 1
ATOM 724 N N . PHE A 1 90 ? 7.306 16.636 -1.042 1.00 53.44 90 PHE A N 1
ATOM 725 C CA . PHE A 1 90 ? 8.427 16.264 -1.941 1.00 53.44 90 PHE A CA 1
ATOM 726 C C . PHE A 1 90 ? 8.188 16.781 -3.368 1.00 53.44 90 PHE A C 1
ATOM 728 O O . PHE A 1 90 ? 9.112 17.233 -4.043 1.00 53.44 90 PHE A O 1
ATOM 735 N N . ARG A 1 91 ? 6.922 16.787 -3.802 1.00 49.16 91 ARG A N 1
ATOM 736 C CA . ARG A 1 91 ? 6.500 17.306 -5.110 1.00 49.16 91 ARG A CA 1
ATOM 737 C C . ARG A 1 91 ? 6.590 18.836 -5.160 1.00 49.16 91 ARG A C 1
ATOM 739 O O . ARG A 1 91 ? 7.033 19.366 -6.174 1.00 49.16 91 ARG A O 1
ATOM 746 N N . GLU A 1 92 ? 6.271 19.545 -4.076 1.00 56.47 92 GLU A N 1
ATOM 747 C CA . GLU A 1 92 ? 6.484 21.000 -3.990 1.00 56.47 92 GLU A CA 1
ATOM 748 C C . GLU A 1 92 ? 7.962 21.388 -3.896 1.00 56.47 92 GLU A C 1
ATOM 750 O O . GLU A 1 92 ? 8.382 22.336 -4.558 1.00 56.47 92 GLU A O 1
ATOM 755 N N . ILE A 1 93 ? 8.769 20.656 -3.124 1.00 56.81 93 ILE A N 1
ATOM 756 C CA . ILE A 1 93 ? 10.210 20.913 -2.990 1.00 56.81 93 ILE A CA 1
ATOM 757 C C . ILE A 1 93 ? 10.926 20.658 -4.321 1.00 56.81 93 ILE A C 1
ATOM 759 O O . ILE A 1 93 ? 11.691 21.511 -4.766 1.00 56.81 93 ILE A O 1
ATOM 763 N N . ALA A 1 94 ? 10.628 19.555 -5.014 1.00 55.22 94 ALA A N 1
ATOM 764 C CA . ALA A 1 94 ? 11.151 19.301 -6.356 1.00 55.22 94 ALA A CA 1
ATOM 765 C C . ALA A 1 94 ? 10.693 20.372 -7.365 1.00 55.22 94 ALA A C 1
ATOM 767 O O . ALA A 1 94 ? 11.501 20.853 -8.160 1.00 55.22 94 ALA A O 1
ATOM 768 N N . ALA A 1 95 ? 9.430 20.817 -7.298 1.00 60.75 95 ALA A N 1
ATOM 769 C CA . ALA A 1 95 ? 8.919 21.905 -8.135 1.00 60.75 95 ALA A CA 1
ATOM 770 C C . ALA A 1 95 ? 9.600 23.260 -7.844 1.00 60.75 95 ALA A C 1
ATOM 772 O O . ALA A 1 95 ? 9.860 24.030 -8.770 1.00 60.75 95 ALA A O 1
ATOM 773 N N . ARG A 1 96 ? 9.939 23.552 -6.580 1.00 57.91 96 ARG A N 1
ATOM 774 C CA . ARG A 1 96 ? 10.730 24.730 -6.175 1.00 57.91 96 ARG A CA 1
ATOM 775 C C . ARG A 1 96 ? 12.171 24.639 -6.671 1.00 57.91 96 ARG A C 1
ATOM 777 O O . ARG A 1 96 ? 12.697 25.633 -7.162 1.00 57.91 96 ARG A O 1
ATOM 784 N N . LEU A 1 97 ? 12.784 23.459 -6.589 1.00 61.25 97 LEU A N 1
ATOM 785 C CA . LEU A 1 97 ? 14.146 23.223 -7.067 1.00 61.25 97 LEU A CA 1
ATOM 786 C C . LEU A 1 97 ? 14.240 23.365 -8.591 1.00 61.25 97 LEU A C 1
ATOM 788 O O . LEU A 1 97 ? 15.107 24.079 -9.078 1.00 61.25 97 LEU A O 1
ATOM 792 N N . LEU A 1 98 ? 13.299 22.800 -9.348 1.00 56.97 98 LEU A N 1
ATOM 793 C CA . LEU A 1 98 ? 13.249 22.946 -10.808 1.00 56.97 98 LEU A CA 1
ATOM 794 C C . LEU A 1 98 ? 13.077 24.405 -11.262 1.00 56.97 98 LEU A C 1
ATOM 796 O O . LEU A 1 98 ? 13.702 24.819 -12.237 1.00 56.97 98 LEU A O 1
ATOM 800 N N . ARG A 1 99 ? 12.299 25.216 -10.533 1.00 69.50 99 ARG A N 1
ATOM 801 C CA . ARG A 1 99 ? 12.179 26.661 -10.808 1.00 69.50 99 ARG A CA 1
ATOM 802 C C . ARG A 1 99 ? 13.477 27.427 -10.543 1.00 69.50 99 ARG A C 1
ATOM 804 O O . ARG A 1 99 ? 13.785 28.358 -11.276 1.00 69.50 99 ARG A O 1
ATOM 811 N N . LEU A 1 100 ? 14.244 27.033 -9.527 1.00 57.38 100 LEU A N 1
ATOM 812 C CA . LEU A 1 100 ? 15.540 27.644 -9.210 1.00 57.38 100 LEU A CA 1
ATOM 813 C C . LEU A 1 100 ? 16.618 27.302 -10.246 1.00 57.38 100 LEU A C 1
ATOM 815 O O . LEU A 1 100 ? 17.458 28.145 -10.549 1.00 57.38 100 LEU A O 1
ATOM 819 N N . ILE A 1 101 ? 16.578 26.090 -10.806 1.00 69.81 101 ILE A N 1
ATOM 820 C CA . ILE A 1 101 ? 17.540 25.642 -11.822 1.00 69.81 101 ILE A CA 1
ATOM 821 C C . ILE A 1 101 ? 17.218 26.282 -13.186 1.00 69.81 101 ILE A C 1
ATOM 823 O O . ILE A 1 101 ? 18.127 26.728 -13.880 1.00 69.81 101 ILE A O 1
ATOM 827 N N . GLY A 1 102 ? 15.933 26.406 -13.543 1.00 54.81 102 GLY A N 1
ATOM 828 C CA . GLY A 1 102 ? 15.498 27.012 -14.809 1.00 54.81 102 GLY A CA 1
ATOM 829 C C . GLY A 1 102 ? 15.619 28.541 -14.890 1.00 54.81 102 GLY A C 1
ATOM 830 O O . GLY A 1 102 ? 15.624 29.084 -15.987 1.00 54.81 102 GLY A O 1
ATOM 831 N N . ALA A 1 103 ? 15.744 29.251 -13.764 1.00 55.66 103 ALA A N 1
ATOM 832 C CA . ALA A 1 103 ? 15.811 30.717 -13.744 1.00 55.66 103 ALA A CA 1
ATOM 833 C C . ALA A 1 103 ? 17.228 31.306 -13.920 1.00 55.66 103 ALA A C 1
ATOM 835 O O . ALA A 1 103 ? 17.374 32.525 -13.896 1.00 55.66 103 ALA A O 1
ATOM 836 N N . ARG A 1 104 ? 18.283 30.486 -14.057 1.00 52.59 104 ARG A N 1
ATOM 837 C CA . ARG A 1 104 ? 19.673 30.987 -14.179 1.00 52.59 104 ARG A CA 1
ATOM 838 C C . ARG A 1 104 ? 20.382 30.671 -15.491 1.00 52.59 104 ARG A C 1
ATOM 840 O O . ARG A 1 104 ? 21.472 31.185 -15.716 1.00 52.59 104 ARG A O 1
ATOM 847 N N . THR A 1 105 ? 19.779 29.888 -16.375 1.00 49.12 105 THR A N 1
ATOM 848 C CA . THR A 1 105 ? 20.272 29.719 -17.744 1.00 49.12 105 THR A CA 1
ATOM 849 C C . THR A 1 105 ? 19.431 30.608 -18.653 1.00 49.12 105 THR A C 1
ATOM 851 O O . THR A 1 105 ? 18.239 30.350 -18.786 1.00 49.12 105 THR A O 1
ATOM 854 N N . ASN A 1 106 ? 20.051 31.623 -19.261 1.00 49.91 106 ASN A N 1
ATOM 855 C CA . ASN A 1 106 ? 19.508 32.591 -20.235 1.00 49.91 106 ASN A CA 1
ATOM 856 C C . ASN A 1 106 ? 19.203 33.990 -19.671 1.00 49.91 106 ASN A C 1
ATOM 858 O O . ASN A 1 106 ? 18.056 34.404 -19.542 1.00 49.91 106 ASN A O 1
ATOM 862 N N . ALA A 1 107 ? 20.270 34.747 -19.433 1.00 48.00 107 ALA A N 1
ATOM 863 C CA . ALA A 1 107 ? 20.344 36.145 -19.852 1.00 48.00 107 ALA A CA 1
ATOM 864 C C . ALA A 1 107 ? 21.796 36.379 -20.294 1.00 48.00 107 ALA A C 1
ATOM 866 O O . ALA A 1 107 ? 22.663 36.679 -19.474 1.00 48.00 107 ALA A O 1
ATOM 867 N N . GLY A 1 108 ? 22.053 36.040 -21.560 1.00 41.84 108 GLY A N 1
ATOM 868 C CA . GLY A 1 108 ? 23.250 36.443 -22.297 1.00 41.84 108 GLY A CA 1
ATOM 869 C C . GLY A 1 108 ? 23.009 37.739 -23.052 1.00 41.84 108 GLY A C 1
ATOM 870 O O . GLY A 1 108 ? 21.846 38.208 -23.046 1.00 41.84 108 GLY A O 1
#

Foldseek 3Di:
DPDPPDDDDWDFPDAAQDKDWDDAPVDNDIDIDHHHHQWTFTDHPPNVPDDGCSPVNIDGPVPDPDDQAWDPPPVVPTGGDDPPDVPVVVVVVVVVVVVVVVVPPDDD